Protein AF-A0A946BDP3-F1 (afdb_monomer)

Secondary structure (DSSP, 8-state):
-EEEEEEEESSPPSS---HHHHHHHEEEEEEEEEEEEETTEEEEEEEEEEEEEE------S----HHHHS-HHHHHHHHHHHHHHHHHHHHHT--HHHH--HHHHHHHHHTT--SHHHHHTSTT--HHHIIIIIHHHHHHHHHHHHHTSSTTSSS---

pLDDT: mean 78.77, std 14.36, range [36.91, 92.75]

Nearest PDB structures (foldseek):
  5c0y-assembly1_A  TM=8.484E-01  e=1.563E-03  Saccharomyces cerevisiae S288C
  7aud-assembly2_A  TM=7.750E-01  e=1.388E-03  Homo sapiens
  5k36-assembly1_J  TM=8.587E-01  e=5.774E-03  Saccharomyces cerevisiae S288C
  4nlb-assembly1_A  TM=7.947E-01  e=2.133E-02  Trypanosoma brucei brucei TREU927
  4nlc-assembly1_A  TM=6.774E-01  e=7.876E-02  Trypanosoma brucei brucei TREU927

Structure (mmCIF, N/CA/C/O backbone):
data_AF-A0A946BDP3-F1
#
_entry.id   AF-A0A946BDP3-F1
#
loop_
_atom_site.group_PDB
_atom_site.id
_atom_site.type_symbol
_atom_site.label_atom_id
_atom_site.label_alt_id
_atom_site.label_comp_id
_atom_site.label_asym_id
_atom_site.label_entity_id
_atom_site.label_seq_id
_atom_site.pdbx_PDB_ins_code
_atom_site.Cartn_x
_atom_site.Cartn_y
_atom_site.Cartn_z
_atom_site.occupancy
_atom_site.B_iso_or_equiv
_atom_site.auth_seq_id
_atom_site.auth_comp_id
_atom_site.auth_asym_id
_atom_site.auth_atom_id
_atom_site.pdbx_PDB_model_num
ATOM 1 N N . MET A 1 1 ? 22.370 19.431 -8.093 1.00 72.44 1 MET A N 1
ATOM 2 C CA . MET A 1 1 ? 21.347 18.414 -8.421 1.00 72.44 1 MET A CA 1
ATOM 3 C C . MET A 1 1 ? 22.051 17.280 -9.142 1.00 72.44 1 MET A C 1
ATOM 5 O O . MET A 1 1 ? 22.994 17.563 -9.874 1.00 72.44 1 MET A O 1
ATOM 9 N N . LYS A 1 2 ? 21.687 16.028 -8.863 1.00 87.44 2 LYS A N 1
ATOM 10 C CA . LYS A 1 2 ? 22.277 14.836 -9.486 1.00 87.44 2 LYS A CA 1
ATOM 11 C C . LYS A 1 2 ? 21.193 14.086 -10.253 1.00 87.44 2 LYS A C 1
ATOM 13 O O . LYS A 1 2 ? 20.023 14.152 -9.886 1.00 87.44 2 LYS A O 1
ATOM 18 N N . TYR A 1 3 ? 21.602 13.362 -11.285 1.00 90.69 3 TYR A N 1
ATOM 19 C CA . TYR A 1 3 ? 20.721 12.507 -12.070 1.00 90.69 3 TYR A CA 1
ATOM 20 C C . TYR A 1 3 ? 21.195 11.066 -11.952 1.00 90.69 3 TYR A C 1
ATOM 22 O O . TYR A 1 3 ? 22.397 10.804 -12.012 1.00 90.69 3 TYR A O 1
ATOM 30 N N . LYS A 1 4 ? 20.257 10.137 -11.781 1.00 91.38 4 LYS A N 1
ATOM 31 C CA . LYS A 1 4 ? 20.509 8.703 -11.897 1.00 91.38 4 LYS A CA 1
ATOM 32 C C . LYS A 1 4 ? 19.541 8.121 -12.914 1.00 91.38 4 LYS A C 1
ATOM 34 O O . LYS A 1 4 ? 18.346 8.399 -12.859 1.00 91.38 4 LYS A O 1
ATOM 39 N N . ILE A 1 5 ? 20.078 7.347 -13.846 1.00 92.75 5 ILE A N 1
ATOM 40 C CA . ILE A 1 5 ? 19.312 6.711 -14.911 1.00 92.75 5 ILE A CA 1
ATOM 41 C C . ILE A 1 5 ? 19.206 5.229 -14.574 1.00 92.75 5 ILE A C 1
ATOM 43 O O . ILE A 1 5 ? 20.223 4.609 -14.287 1.00 92.75 5 ILE A O 1
ATOM 47 N N . PHE A 1 6 ? 17.991 4.696 -14.612 1.00 91.44 6 PHE A N 1
ATOM 48 C CA . PHE A 1 6 ? 17.703 3.274 -14.452 1.00 91.44 6 PHE A CA 1
ATOM 49 C C . PHE A 1 6 ? 17.198 2.734 -15.775 1.00 91.44 6 PHE A C 1
ATOM 51 O O . PHE A 1 6 ? 16.326 3.355 -16.387 1.00 91.44 6 PHE A O 1
ATOM 58 N N . THR A 1 7 ? 17.731 1.597 -16.214 1.00 90.25 7 THR A N 1
ATOM 59 C CA . THR A 1 7 ? 17.387 1.022 -17.518 1.00 90.25 7 THR A CA 1
ATOM 60 C C . THR A 1 7 ? 16.892 -0.409 -17.367 1.00 90.25 7 THR A C 1
ATOM 62 O O . THR A 1 7 ? 17.594 -1.264 -16.840 1.00 90.25 7 THR A O 1
ATOM 65 N N . TYR A 1 8 ? 15.702 -0.686 -17.895 1.00 89.62 8 TYR A N 1
ATOM 66 C CA . TYR A 1 8 ? 15.088 -2.010 -17.881 1.00 89.62 8 TYR A CA 1
ATOM 67 C C . TYR A 1 8 ? 14.810 -2.453 -19.308 1.00 89.62 8 TYR A C 1
ATOM 69 O O . TYR A 1 8 ? 14.097 -1.763 -20.031 1.00 89.62 8 TYR A O 1
ATOM 77 N N . SER A 1 9 ? 15.354 -3.590 -19.733 1.00 87.81 9 SER A N 1
ATOM 78 C CA . SER A 1 9 ? 14.915 -4.222 -20.978 1.00 87.81 9 SER A CA 1
ATOM 79 C C . SER A 1 9 ? 13.504 -4.788 -20.823 1.00 87.81 9 SER A C 1
ATOM 81 O O . SER A 1 9 ? 13.035 -5.050 -19.715 1.00 87.81 9 SER A O 1
ATOM 83 N N . VAL A 1 10 ? 12.828 -5.001 -21.945 1.00 83.31 10 VAL A N 1
ATOM 84 C CA . VAL A 1 10 ? 11.610 -5.804 -22.023 1.00 83.31 10 VAL A CA 1
ATOM 85 C C . VAL A 1 10 ? 11.923 -7.001 -22.931 1.00 83.31 10 VAL A C 1
ATOM 87 O O . VAL A 1 10 ? 12.121 -6.792 -24.128 1.00 83.31 10 VAL A O 1
ATOM 90 N N . PRO A 1 11 ? 12.010 -8.240 -22.407 1.00 81.81 11 PRO A N 1
ATOM 91 C CA . PRO A 1 11 ? 11.752 -8.649 -21.021 1.00 81.81 11 PRO A CA 1
ATOM 92 C C . PRO A 1 11 ? 12.808 -8.136 -20.013 1.00 81.81 11 PRO A C 1
ATOM 94 O O . PRO A 1 11 ? 13.935 -7.831 -20.420 1.00 81.81 11 PRO A O 1
ATOM 97 N N . PRO A 1 12 ? 12.458 -8.024 -18.712 1.00 78.31 12 PRO A N 1
ATOM 98 C CA . PRO A 1 12 ? 13.369 -7.539 -17.673 1.00 78.31 12 PRO A CA 1
ATOM 99 C C . PRO A 1 12 ? 14.635 -8.399 -17.550 1.00 78.31 12 PRO A C 1
ATOM 101 O O . PRO A 1 12 ? 14.560 -9.610 -17.768 1.00 78.31 12 PRO A O 1
ATOM 104 N N . PRO A 1 13 ? 15.784 -7.805 -17.184 1.00 80.69 13 PRO A N 1
ATOM 105 C CA . PRO A 1 13 ? 16.990 -8.569 -16.878 1.00 80.69 13 PRO A CA 1
ATOM 106 C C . PRO A 1 13 ? 16.798 -9.405 -15.601 1.00 80.69 13 PRO A C 1
ATOM 108 O O . PRO A 1 13 ? 15.953 -9.071 -14.771 1.00 80.69 13 PRO A O 1
ATOM 111 N N . GLU A 1 14 ? 17.602 -10.462 -15.426 1.00 79.25 14 GLU A N 1
ATOM 112 C CA . GLU A 1 14 ? 17.561 -11.327 -14.228 1.00 79.25 14 GLU A CA 1
ATOM 113 C C . GLU A 1 14 ? 17.789 -10.537 -12.930 1.00 79.25 14 GLU A C 1
ATOM 115 O O . GLU A 1 14 ? 17.138 -10.794 -11.920 1.00 79.25 14 GLU A O 1
ATOM 120 N N . GLU A 1 15 ? 18.651 -9.520 -12.986 1.00 78.81 15 GLU A N 1
ATOM 121 C CA . GLU A 1 15 ? 18.926 -8.603 -11.881 1.00 78.81 15 GLU A CA 1
ATOM 122 C C . GLU A 1 15 ? 18.590 -7.160 -12.294 1.00 78.81 15 GLU A C 1
ATOM 124 O O . GLU A 1 15 ? 19.444 -6.433 -12.813 1.00 78.81 15 GLU A O 1
ATOM 129 N N . PRO A 1 16 ? 17.330 -6.723 -12.123 1.00 81.25 16 PRO A N 1
ATOM 130 C CA . PRO A 1 16 ? 16.944 -5.347 -12.390 1.00 81.25 16 PRO A CA 1
ATOM 131 C C . PRO A 1 16 ? 17.571 -4.404 -11.359 1.00 81.25 16 PRO A C 1
ATOM 133 O O . PRO A 1 16 ? 17.619 -4.700 -10.166 1.00 81.25 16 PRO A O 1
ATOM 136 N N . GLU A 1 17 ? 18.000 -3.223 -11.807 1.00 83.31 17 GLU A N 1
ATOM 137 C CA . GLU A 1 17 ? 18.456 -2.183 -10.887 1.00 83.31 17 GLU A CA 1
ATOM 138 C C . GLU A 1 17 ? 17.359 -1.843 -9.859 1.00 83.31 17 GLU A C 1
ATOM 140 O O . GLU A 1 17 ? 16.185 -1.697 -10.213 1.00 83.31 17 GLU A O 1
ATOM 145 N N . ASP A 1 18 ? 17.734 -1.660 -8.590 1.00 84.69 18 ASP A N 1
ATOM 146 C CA . ASP A 1 18 ? 16.788 -1.352 -7.511 1.00 84.69 18 ASP A CA 1
ATOM 147 C C . ASP A 1 18 ? 16.362 0.130 -7.512 1.00 84.69 18 ASP A C 1
ATOM 149 O O . ASP A 1 18 ? 16.785 0.952 -6.687 1.00 84.69 18 ASP A O 1
ATOM 153 N N . LEU A 1 19 ? 15.513 0.494 -8.477 1.00 83.38 19 LEU A N 1
ATOM 154 C CA . LEU A 1 19 ? 14.902 1.822 -8.557 1.00 83.38 19 LEU A CA 1
ATOM 155 C C . LEU A 1 19 ? 14.083 2.124 -7.304 1.00 83.38 19 LEU A C 1
ATOM 157 O O . LEU A 1 19 ? 14.187 3.220 -6.762 1.00 83.38 19 LEU A O 1
ATOM 161 N N . ASN A 1 20 ? 13.306 1.167 -6.799 1.00 84.56 20 ASN A N 1
ATOM 162 C CA . ASN A 1 20 ? 12.434 1.395 -5.646 1.00 84.56 20 ASN A CA 1
ATOM 163 C C . ASN A 1 20 ? 13.238 1.695 -4.368 1.00 84.56 20 ASN A C 1
ATOM 165 O O . ASN A 1 20 ? 12.923 2.645 -3.640 1.00 84.56 20 ASN A O 1
ATOM 169 N N . GLY A 1 21 ? 14.323 0.960 -4.114 1.00 80.75 21 GLY A N 1
ATOM 170 C CA . GLY A 1 21 ? 15.262 1.248 -3.030 1.00 80.75 21 GLY A CA 1
ATOM 171 C C . GLY A 1 21 ? 15.951 2.602 -3.195 1.00 80.75 21 GLY A C 1
ATOM 172 O O . GLY A 1 21 ? 16.086 3.367 -2.234 1.00 80.75 21 GLY A O 1
ATOM 173 N N . PHE A 1 22 ? 16.306 2.982 -4.422 1.00 86.44 22 PHE A N 1
ATOM 174 C CA . PHE A 1 22 ? 16.876 4.302 -4.681 1.00 86.44 22 PHE A CA 1
ATOM 175 C C . PHE A 1 22 ? 15.879 5.448 -4.451 1.00 86.44 22 PHE A C 1
ATOM 177 O O . PHE A 1 22 ? 16.209 6.418 -3.765 1.00 86.44 22 PHE A O 1
ATOM 184 N N . LEU A 1 23 ? 14.653 5.338 -4.968 1.00 82.56 23 LEU A N 1
ATOM 185 C CA . LEU A 1 23 ? 13.591 6.335 -4.790 1.00 82.56 23 LEU A CA 1
ATOM 186 C C . LEU A 1 23 ? 13.180 6.483 -3.315 1.00 82.56 23 LEU A C 1
ATOM 188 O O . LEU A 1 23 ? 12.807 7.570 -2.856 1.00 82.56 23 LEU A O 1
ATOM 192 N N . SER A 1 24 ? 13.243 5.393 -2.548 1.00 79.50 24 SER A N 1
ATOM 193 C CA . SER A 1 24 ? 12.909 5.402 -1.121 1.00 79.50 24 SER A CA 1
ATOM 194 C C . SER A 1 24 ? 14.002 6.031 -0.251 1.00 79.50 24 SER A C 1
ATOM 196 O O . SER A 1 24 ? 13.673 6.683 0.740 1.00 79.50 24 SER A O 1
ATOM 198 N N . SER A 1 25 ? 15.275 5.916 -0.639 1.00 79.31 25 SER A N 1
ATOM 199 C CA . SER A 1 25 ? 16.427 6.444 0.111 1.00 79.31 25 SER A CA 1
ATOM 200 C C . SER A 1 25 ? 16.872 7.852 -0.315 1.00 79.31 25 SER A C 1
ATOM 202 O O . SER A 1 25 ? 17.456 8.592 0.485 1.00 79.31 25 SER A O 1
ATOM 204 N N . SER A 1 26 ? 16.563 8.256 -1.548 1.00 83.44 26 SER A N 1
ATOM 205 C CA . SER A 1 26 ? 17.000 9.529 -2.128 1.00 83.44 26 SER A CA 1
ATOM 206 C C . SER A 1 26 ? 15.933 10.614 -2.017 1.00 83.44 26 SER A C 1
ATOM 208 O O . SER A 1 26 ? 14.731 10.352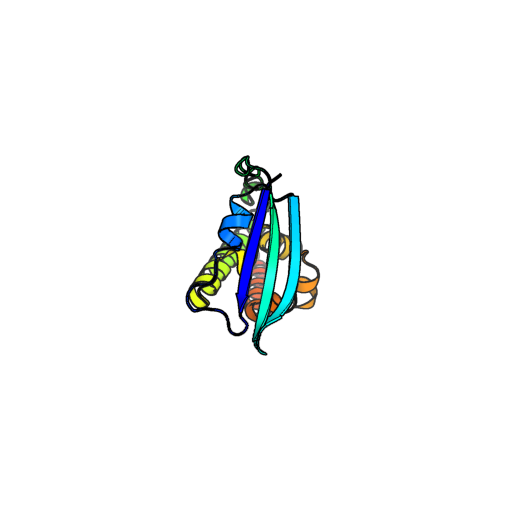 -2.105 1.00 83.44 26 SER A O 1
ATOM 210 N N . ARG A 1 27 ? 16.359 11.871 -1.855 1.00 84.62 27 ARG A N 1
ATOM 211 C CA . ARG A 1 27 ? 15.459 13.023 -1.978 1.00 84.62 27 ARG A CA 1
ATOM 212 C C . ARG A 1 27 ? 15.252 13.337 -3.458 1.00 84.62 27 ARG A C 1
ATOM 214 O O . ARG A 1 27 ? 16.001 14.112 -4.049 1.00 84.62 27 ARG A O 1
ATOM 221 N N . VAL A 1 28 ? 14.260 12.667 -4.031 1.00 84.31 28 VAL A N 1
ATOM 222 C CA . VAL A 1 28 ? 13.869 12.778 -5.437 1.00 84.31 28 VAL A CA 1
ATOM 223 C C . VAL A 1 28 ? 13.196 14.127 -5.687 1.00 84.31 28 VAL A C 1
ATOM 225 O O . VAL A 1 28 ? 12.293 14.518 -4.952 1.00 84.31 28 VAL A O 1
ATOM 228 N N . VAL A 1 29 ? 13.669 14.830 -6.710 1.00 87.00 29 VAL A N 1
ATOM 229 C CA . VAL A 1 29 ? 13.099 16.078 -7.230 1.00 87.00 29 VAL A CA 1
ATOM 230 C C . VAL A 1 29 ? 12.074 15.756 -8.313 1.00 87.00 29 VAL A C 1
ATOM 232 O O . VAL A 1 29 ? 10.972 16.293 -8.297 1.00 87.00 29 VAL A O 1
ATOM 235 N N . SER A 1 30 ? 12.419 14.843 -9.221 1.00 82.25 30 SER A N 1
ATOM 236 C CA . SER A 1 30 ? 11.578 14.457 -10.350 1.00 82.25 30 SER A CA 1
ATOM 237 C C . SER A 1 30 ? 11.930 13.051 -10.834 1.00 82.25 30 SER A C 1
ATOM 239 O O . SER A 1 30 ? 13.074 12.609 -10.704 1.00 82.25 30 SER A O 1
ATOM 241 N N . VAL A 1 31 ? 10.944 12.350 -11.396 1.00 88.75 31 VAL A N 1
ATOM 242 C CA . VAL A 1 31 ? 11.129 11.079 -12.105 1.00 88.75 31 VAL A CA 1
ATOM 243 C C . VAL A 1 31 ? 10.445 11.192 -13.457 1.00 88.75 31 VAL A C 1
ATOM 245 O O . VAL A 1 31 ? 9.262 11.516 -13.525 1.00 88.75 31 VAL A O 1
ATOM 248 N N . GLN A 1 32 ? 11.175 10.894 -14.525 1.00 87.31 32 GLN A N 1
ATOM 249 C CA . GLN A 1 32 ? 10.640 10.848 -15.884 1.00 87.31 32 GLN A CA 1
ATOM 250 C C . GLN A 1 32 ? 10.868 9.463 -16.484 1.00 87.31 32 GLN A C 1
ATOM 252 O O . GLN A 1 32 ? 11.962 8.917 -16.348 1.00 87.31 32 GLN A O 1
ATOM 257 N N . SER A 1 33 ? 9.864 8.907 -17.165 1.00 89.25 33 SER A N 1
ATOM 258 C CA . SER A 1 33 ? 9.965 7.616 -17.853 1.00 89.25 33 SER A CA 1
ATOM 259 C C . SER A 1 33 ? 9.948 7.789 -19.368 1.00 89.25 33 SER A C 1
ATOM 261 O O . SER A 1 33 ? 9.069 8.468 -19.896 1.00 89.25 33 SER A O 1
ATOM 263 N N . HIS A 1 34 ? 10.865 7.124 -20.062 1.00 90.62 34 HIS A N 1
ATOM 264 C CA . HIS A 1 34 ? 10.920 7.073 -21.522 1.00 90.62 34 HIS A CA 1
ATOM 265 C C . HIS A 1 34 ? 11.055 5.627 -21.990 1.00 90.62 34 HIS A C 1
ATOM 267 O O . HIS A 1 34 ? 11.717 4.822 -21.338 1.00 90.62 34 HIS A O 1
ATOM 273 N N . ILE A 1 35 ? 10.457 5.307 -23.136 1.00 91.25 35 ILE A N 1
ATOM 274 C CA . ILE A 1 35 ? 10.682 4.033 -23.821 1.00 91.25 35 ILE A CA 1
ATOM 275 C C . ILE A 1 35 ? 11.633 4.291 -24.984 1.00 91.25 35 ILE A C 1
ATOM 277 O O . ILE A 1 35 ? 11.389 5.172 -25.806 1.00 91.25 35 ILE A O 1
ATOM 281 N N . VAL A 1 36 ? 12.715 3.522 -25.053 1.00 92.19 36 VAL A N 1
ATOM 282 C CA . VAL A 1 36 ? 13.714 3.598 -26.121 1.00 92.19 36 VAL A CA 1
ATOM 283 C C . VAL A 1 36 ? 13.898 2.215 -26.715 1.00 92.19 36 VAL A C 1
ATOM 285 O O . VAL A 1 36 ? 14.116 1.254 -25.990 1.00 92.19 36 VAL A O 1
ATOM 288 N N . VAL A 1 37 ? 13.836 2.097 -28.038 1.00 90.69 37 VAL A N 1
ATOM 289 C CA . VAL A 1 37 ? 14.078 0.824 -28.726 1.00 90.69 37 VAL A CA 1
ATOM 290 C C . VAL A 1 37 ? 15.519 0.796 -29.220 1.00 90.69 37 VAL A C 1
ATOM 292 O O . VAL A 1 37 ? 15.948 1.691 -29.947 1.00 90.69 37 VAL A O 1
ATOM 295 N N . LYS A 1 38 ? 16.279 -0.236 -28.843 1.00 87.62 38 LYS A N 1
ATOM 296 C CA . LYS A 1 38 ? 17.648 -0.457 -29.329 1.00 87.62 38 LYS A CA 1
ATOM 297 C C . LYS A 1 38 ? 17.763 -1.882 -29.851 1.00 87.62 38 LYS A C 1
ATOM 299 O O . LYS A 1 38 ? 17.578 -2.824 -29.093 1.00 87.62 38 LYS A O 1
ATOM 304 N N . LYS A 1 39 ? 18.113 -2.026 -31.136 1.00 86.19 39 LYS A N 1
ATOM 305 C CA . LYS A 1 39 ? 18.224 -3.331 -31.821 1.00 86.19 39 LYS A CA 1
ATOM 306 C C . LYS A 1 39 ? 16.970 -4.199 -31.613 1.00 86.19 39 LYS A C 1
ATOM 308 O O . LYS A 1 39 ? 17.081 -5.335 -31.179 1.00 86.19 39 LYS A O 1
ATOM 313 N N . GLU A 1 40 ? 15.797 -3.612 -31.855 1.00 87.69 40 GLU A N 1
ATOM 314 C CA . GLU A 1 40 ? 14.470 -4.246 -31.706 1.00 87.69 40 GLU A CA 1
ATOM 315 C C . GLU A 1 40 ? 14.051 -4.623 -30.275 1.00 87.69 40 GLU A C 1
ATOM 317 O O . GLU A 1 40 ? 12.924 -5.060 -30.064 1.00 87.69 40 GLU A O 1
ATOM 322 N N . ILE A 1 41 ? 14.895 -4.373 -29.272 1.00 87.06 41 ILE A N 1
ATOM 323 C CA . ILE A 1 41 ? 14.554 -4.592 -27.865 1.00 87.06 41 ILE A CA 1
ATOM 324 C C . ILE A 1 41 ? 14.051 -3.267 -27.267 1.00 87.06 41 ILE A C 1
ATOM 326 O O . ILE A 1 41 ? 14.772 -2.261 -27.339 1.00 87.06 41 ILE A O 1
ATOM 330 N N . PRO A 1 42 ? 12.837 -3.218 -26.684 1.00 90.38 42 PRO A N 1
ATOM 331 C CA . PRO A 1 42 ? 12.368 -2.056 -25.946 1.00 90.38 42 PRO A CA 1
ATOM 332 C C . PRO A 1 42 ? 13.077 -1.953 -24.596 1.00 90.38 42 PRO A C 1
ATOM 334 O O . PRO A 1 42 ? 13.218 -2.937 -23.870 1.00 90.38 42 PRO A O 1
ATOM 337 N N . TYR A 1 43 ? 13.459 -0.736 -24.236 1.00 91.00 43 TYR A N 1
ATOM 338 C CA . TYR A 1 43 ? 14.011 -0.383 -22.939 1.00 91.00 43 TYR A CA 1
ATOM 339 C C . TYR A 1 43 ? 13.126 0.666 -22.280 1.00 91.00 43 TYR A C 1
ATOM 341 O O . TYR A 1 43 ? 12.847 1.709 -22.869 1.00 91.00 43 TYR A O 1
ATOM 349 N N . LEU A 1 44 ? 12.713 0.406 -21.045 1.00 91.81 44 LEU A N 1
ATOM 350 C CA . LEU A 1 44 ? 12.094 1.384 -20.168 1.00 91.81 44 LEU A CA 1
ATOM 351 C C . LEU A 1 44 ? 13.191 2.073 -19.356 1.00 91.81 44 LEU A C 1
ATOM 353 O O . LEU A 1 44 ? 13.925 1.432 -18.605 1.00 91.81 44 LEU A O 1
ATOM 357 N N . ILE A 1 45 ? 13.303 3.384 -19.521 1.00 92.12 45 ILE A N 1
ATOM 358 C CA . ILE A 1 45 ? 14.323 4.209 -18.886 1.00 92.12 45 ILE A CA 1
ATOM 359 C C . ILE A 1 45 ? 13.647 5.142 -17.889 1.00 92.12 45 ILE A C 1
ATOM 361 O O . ILE A 1 45 ? 12.731 5.876 -18.260 1.00 92.12 45 ILE A O 1
ATOM 365 N N . PHE A 1 46 ? 14.134 5.161 -16.650 1.00 91.94 46 PHE A N 1
ATOM 366 C CA . PHE A 1 46 ? 13.754 6.153 -15.649 1.00 91.94 46 PHE A CA 1
ATOM 367 C C . PHE A 1 46 ? 14.907 7.116 -15.409 1.00 91.94 46 PHE A C 1
ATOM 369 O O . PHE A 1 46 ? 16.000 6.705 -15.029 1.00 91.94 46 PHE A O 1
ATOM 376 N N . ILE A 1 47 ? 14.649 8.405 -15.592 1.00 91.31 47 ILE A N 1
ATOM 377 C CA . ILE A 1 47 ? 15.580 9.481 -15.263 1.00 91.31 47 ILE A CA 1
ATOM 378 C C . ILE A 1 47 ? 15.120 10.066 -13.936 1.00 91.31 47 ILE A C 1
ATOM 380 O O . ILE A 1 47 ? 14.050 10.669 -13.850 1.00 91.31 47 ILE A O 1
ATOM 384 N N . VAL A 1 48 ? 15.918 9.855 -12.895 1.00 90.62 48 VAL A N 1
ATOM 385 C CA . VAL A 1 48 ? 15.632 10.323 -11.542 1.00 90.62 48 VAL A CA 1
ATOM 386 C C . VAL A 1 48 ? 16.533 11.504 -11.228 1.00 90.62 48 VAL A C 1
ATOM 388 O O . VAL A 1 48 ? 17.749 11.356 -11.106 1.00 90.62 48 VAL A O 1
ATOM 391 N N . GLU A 1 49 ? 15.934 12.673 -11.057 1.00 90.25 49 GLU A N 1
ATOM 392 C CA . GLU A 1 49 ? 16.604 13.848 -10.513 1.00 90.25 49 GLU A CA 1
ATOM 393 C C . GLU A 1 49 ? 16.537 13.800 -8.983 1.00 90.25 49 GLU A C 1
ATOM 395 O O . GLU A 1 49 ? 15.467 13.596 -8.407 1.00 90.25 49 GLU A O 1
ATOM 400 N N . TYR A 1 50 ? 17.667 13.975 -8.300 1.00 88.56 50 TYR A N 1
ATOM 401 C CA . TYR A 1 50 ? 17.745 13.895 -6.842 1.00 88.56 50 TYR A CA 1
ATOM 402 C C . TYR A 1 50 ? 18.787 14.851 -6.240 1.00 88.56 50 TYR A C 1
ATOM 404 O O . TYR A 1 50 ? 19.682 15.376 -6.912 1.00 88.56 50 TYR A O 1
ATOM 412 N N . LEU A 1 51 ? 18.664 15.096 -4.936 1.00 85.38 51 LEU A N 1
ATOM 413 C CA . LEU A 1 51 ? 19.614 15.879 -4.142 1.00 85.38 51 LEU A CA 1
ATOM 414 C C . LEU A 1 51 ? 20.533 14.958 -3.326 1.00 85.38 51 LEU A C 1
ATOM 416 O O . LEU A 1 51 ? 20.110 13.894 -2.886 1.00 85.38 51 LEU A O 1
ATOM 420 N N . ASP A 1 52 ? 21.776 15.390 -3.084 1.00 72.62 52 ASP A N 1
ATOM 421 C CA . ASP A 1 52 ? 22.812 14.601 -2.380 1.00 72.62 52 ASP A CA 1
ATOM 422 C C . ASP A 1 52 ? 22.512 14.383 -0.885 1.00 72.62 52 ASP A C 1
ATOM 424 O O . ASP A 1 52 ? 23.128 13.566 -0.205 1.00 72.62 52 ASP A O 1
ATOM 428 N N . SER A 1 53 ? 21.522 15.105 -0.361 1.00 68.44 53 SER A N 1
ATOM 429 C CA . SER A 1 53 ? 20.946 14.802 0.937 1.00 68.44 53 SER A CA 1
ATOM 430 C C . SER A 1 53 ? 20.173 13.487 0.834 1.00 68.44 53 SER A C 1
ATOM 432 O O . SER A 1 53 ? 19.158 13.429 0.126 1.00 68.44 53 SER A O 1
ATOM 434 N N . LYS A 1 54 ? 20.585 12.461 1.596 1.00 59.38 54 LYS A N 1
ATOM 435 C CA . LYS A 1 54 ? 19.690 11.343 1.940 1.00 59.38 54 LYS A CA 1
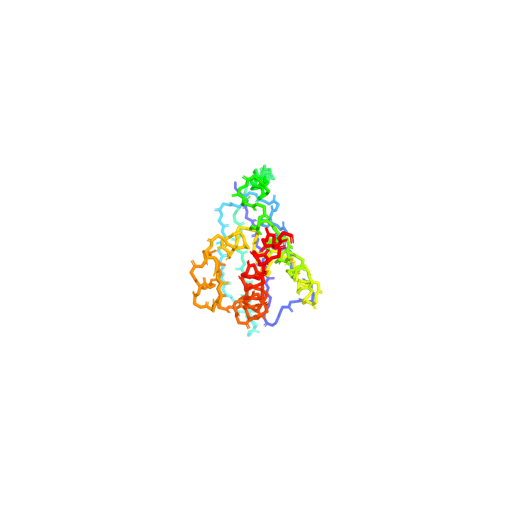ATOM 436 C C . LYS A 1 54 ? 18.347 11.935 2.352 1.00 59.38 54 LYS A C 1
ATOM 438 O O . LYS A 1 54 ? 18.335 12.995 2.988 1.00 59.38 54 LYS A O 1
ATOM 443 N N . LYS A 1 55 ? 17.232 11.288 1.992 1.00 54.59 55 LYS A N 1
ATOM 444 C CA . LYS A 1 55 ? 15.926 11.667 2.545 1.00 54.59 55 LYS A CA 1
ATOM 445 C C . LYS A 1 55 ? 16.124 11.846 4.051 1.00 54.59 55 LYS A C 1
ATOM 447 O O . LYS A 1 55 ? 16.421 10.878 4.752 1.00 54.59 55 LYS A O 1
ATOM 452 N N . GLY A 1 56 ? 15.997 13.081 4.551 1.00 49.84 56 GLY A N 1
ATOM 453 C CA . GLY A 1 56 ? 15.626 13.249 5.947 1.00 49.84 56 GLY A CA 1
ATOM 454 C C . GLY A 1 56 ? 14.412 12.354 6.112 1.00 49.84 56 GLY A C 1
ATOM 455 O O . GLY A 1 56 ? 13.568 12.374 5.209 1.00 49.84 56 GLY A O 1
ATOM 456 N N . LYS A 1 57 ? 14.405 11.486 7.138 1.00 40.59 57 LYS A N 1
ATOM 457 C CA . LYS A 1 57 ? 13.270 10.603 7.434 1.00 40.59 57 LYS A CA 1
ATOM 458 C C . LYS A 1 57 ? 12.025 11.403 7.082 1.00 40.59 57 LYS A C 1
ATOM 460 O O . LYS A 1 57 ? 11.782 12.419 7.735 1.00 40.59 57 LYS A O 1
ATOM 465 N N . HIS A 1 58 ? 11.287 11.010 6.035 1.00 42.84 58 HIS A N 1
ATOM 466 C CA . HIS A 1 58 ? 9.907 11.466 5.969 1.00 42.84 58 HIS A CA 1
ATOM 467 C C . HIS A 1 58 ? 9.387 11.190 7.371 1.00 42.84 58 HIS A C 1
ATOM 469 O O . HIS A 1 58 ? 9.676 10.082 7.855 1.00 42.84 58 HIS A O 1
ATOM 475 N N . PRO A 1 59 ? 8.789 12.178 8.069 1.00 36.91 59 PRO A N 1
ATOM 476 C CA . PRO A 1 59 ? 8.181 11.888 9.353 1.00 36.91 59 PRO A CA 1
ATOM 477 C C . PRO A 1 59 ? 7.378 10.633 9.080 1.00 36.91 59 PRO A C 1
ATOM 479 O O . PRO A 1 59 ? 6.576 10.630 8.139 1.00 36.91 59 PRO A O 1
ATOM 482 N N . ALA A 1 60 ? 7.765 9.526 9.731 1.00 42.56 60 ALA A N 1
ATOM 483 C CA . ALA A 1 60 ? 7.058 8.272 9.578 1.00 42.56 60 ALA A CA 1
ATOM 484 C C . ALA A 1 60 ? 5.610 8.694 9.714 1.00 42.56 60 ALA A C 1
ATOM 486 O O . ALA A 1 60 ? 5.329 9.350 10.725 1.00 42.56 60 ALA A O 1
ATOM 487 N N . ALA A 1 61 ? 4.801 8.503 8.652 1.00 44.56 61 ALA A N 1
ATOM 488 C CA . ALA A 1 61 ? 3.419 8.975 8.633 1.00 44.56 61 ALA A CA 1
ATOM 489 C C . ALA A 1 61 ? 2.903 8.705 10.037 1.00 44.56 61 ALA A C 1
ATOM 491 O O . ALA A 1 61 ? 3.116 7.559 10.470 1.00 44.56 61 ALA A O 1
ATOM 492 N N . PRO A 1 62 ? 2.496 9.763 10.781 1.00 40.38 62 PRO A N 1
ATOM 493 C CA . PRO A 1 62 ? 2.396 9.716 12.235 1.00 40.38 62 PRO A CA 1
ATOM 494 C C . PRO A 1 62 ? 1.797 8.369 12.573 1.00 40.38 62 PRO A C 1
ATOM 496 O O . PRO A 1 62 ? 0.844 7.982 11.895 1.00 40.38 62 PRO A O 1
ATOM 499 N N . LYS A 1 63 ? 2.440 7.585 13.452 1.00 48.91 63 LYS A N 1
ATOM 500 C CA . LYS A 1 63 ? 1.906 6.277 13.840 1.00 48.91 63 LYS A CA 1
ATOM 501 C C . LYS A 1 63 ? 0.532 6.571 14.430 1.00 48.91 63 LYS A C 1
ATOM 503 O O . LYS A 1 63 ? 0.439 6.912 15.598 1.00 48.91 63 LYS A O 1
ATOM 508 N N . ILE A 1 64 ? -0.489 6.565 13.578 1.00 59.22 64 ILE A N 1
ATOM 509 C CA . ILE A 1 64 ? -1.862 6.801 13.965 1.00 59.22 64 ILE A CA 1
ATOM 510 C C . ILE A 1 64 ? -2.150 5.575 14.796 1.00 59.22 64 ILE A C 1
ATOM 512 O O . ILE A 1 64 ? -2.151 4.452 14.277 1.00 59.22 64 ILE A O 1
ATOM 516 N N . ASP A 1 65 ? -2.267 5.791 16.097 1.00 68.19 65 ASP A N 1
ATOM 517 C CA . ASP A 1 65 ? -2.707 4.749 16.987 1.00 68.19 65 ASP A CA 1
ATOM 518 C C . ASP A 1 65 ? -4.207 4.620 16.750 1.00 68.19 65 ASP A C 1
ATOM 520 O O . ASP A 1 65 ? -5.030 5.351 17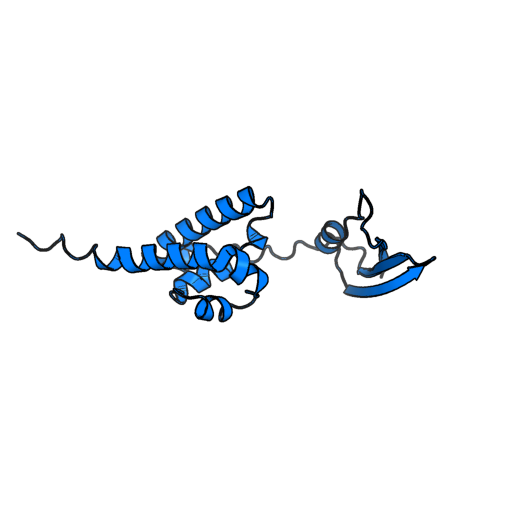.293 1.00 68.19 65 ASP A O 1
ATOM 524 N N . TYR A 1 66 ? -4.571 3.737 15.820 1.00 68.19 66 TYR A N 1
ATOM 525 C CA . TYR A 1 66 ? -5.969 3.515 15.449 1.00 68.19 66 TYR A CA 1
ATOM 526 C C . TYR A 1 66 ? -6.801 3.012 16.639 1.00 68.19 66 TYR A C 1
ATOM 528 O O . TYR A 1 66 ? -8.021 3.038 16.561 1.00 68.19 66 TYR A O 1
ATOM 536 N N . ARG A 1 67 ? -6.154 2.631 17.751 1.00 62.97 67 ARG A N 1
ATOM 537 C CA . ARG A 1 67 ? -6.784 2.344 19.041 1.00 62.97 67 ARG A CA 1
ATOM 538 C C . ARG A 1 67 ? -7.394 3.578 19.716 1.00 62.97 67 ARG A C 1
ATOM 540 O O . ARG A 1 67 ? -8.365 3.433 20.438 1.00 62.97 67 ARG A O 1
ATOM 547 N N . GLU A 1 68 ? -6.845 4.770 19.488 1.00 65.88 68 GLU A N 1
ATOM 548 C CA . GLU A 1 68 ? -7.408 6.026 20.012 1.00 65.88 68 GLU A CA 1
ATOM 549 C C . GLU A 1 68 ? -8.433 6.646 19.051 1.00 65.88 68 GLU A C 1
ATOM 551 O O . GLU A 1 68 ? -9.240 7.481 19.449 1.00 65.88 68 GLU A O 1
ATOM 556 N N . LYS A 1 69 ? -8.386 6.260 17.768 1.00 69.06 69 LYS A N 1
ATOM 557 C CA . LYS A 1 69 ? -9.221 6.840 16.707 1.00 69.06 69 LYS A CA 1
ATOM 558 C C . LYS A 1 69 ? -10.516 6.060 16.453 1.00 69.06 69 LYS A C 1
ATOM 560 O O . LYS A 1 69 ? -11.480 6.640 15.962 1.00 69.06 69 LYS A O 1
ATOM 565 N N . LEU A 1 70 ? -10.518 4.759 16.725 1.00 75.19 70 LEU A N 1
ATOM 566 C CA . LEU A 1 70 ? -11.650 3.862 16.501 1.00 75.19 70 LEU A CA 1
ATOM 567 C C . LEU A 1 70 ? -12.313 3.513 17.837 1.00 75.19 70 LEU A C 1
ATOM 569 O O . LEU A 1 70 ? -11.642 3.471 18.868 1.00 75.19 70 LEU A O 1
ATOM 573 N N . SER A 1 71 ? -13.620 3.242 17.814 1.00 81.50 71 SER A N 1
ATOM 574 C CA . SER A 1 71 ? -14.306 2.636 18.961 1.00 81.50 71 SER A CA 1
ATOM 575 C C . SER A 1 71 ? -13.721 1.248 19.265 1.00 81.50 71 SER A C 1
ATOM 577 O O . SER A 1 71 ? -13.066 0.650 18.409 1.00 81.50 71 SER A O 1
ATOM 579 N N . GLU A 1 72 ? -13.942 0.704 20.465 1.00 78.12 72 GLU A N 1
ATOM 580 C CA . GLU A 1 72 ? -13.451 -0.643 20.805 1.00 78.12 72 GLU A CA 1
ATOM 581 C C . GLU A 1 72 ? -13.990 -1.708 19.836 1.00 78.12 72 GLU A C 1
ATOM 583 O O . GLU A 1 72 ? -13.241 -2.578 19.391 1.00 78.12 72 GLU A O 1
ATOM 588 N N . GLU A 1 73 ? -15.255 -1.582 19.428 1.00 79.44 73 GLU A N 1
ATOM 589 C CA . GLU A 1 73 ? -15.895 -2.453 18.437 1.00 79.44 73 GLU A CA 1
ATOM 590 C C . GLU A 1 73 ? -15.224 -2.345 17.063 1.00 79.44 73 GLU A C 1
ATOM 592 O O . GLU A 1 73 ? -14.859 -3.350 16.450 1.00 79.44 73 GLU A O 1
ATOM 597 N N . ASP A 1 74 ? -15.002 -1.119 16.587 1.00 84.25 74 ASP A N 1
ATOM 598 C CA . ASP A 1 74 ? -14.332 -0.867 15.312 1.00 84.25 74 ASP A CA 1
ATOM 599 C C . ASP A 1 74 ? -12.872 -1.344 15.341 1.00 84.25 74 ASP A C 1
ATOM 601 O O . ASP A 1 74 ? -12.347 -1.845 14.343 1.00 84.25 74 ASP A O 1
ATOM 605 N N . PHE A 1 75 ? -12.207 -1.235 16.492 1.00 83.12 75 PHE A N 1
ATOM 606 C CA . PHE A 1 75 ? -10.837 -1.695 16.670 1.00 83.12 75 PHE A CA 1
ATOM 607 C C . PHE A 1 75 ? -10.722 -3.221 16.565 1.00 83.12 75 PHE A C 1
ATOM 609 O O . PHE A 1 75 ? -9.768 -3.716 15.958 1.00 83.12 75 PHE A O 1
ATOM 616 N N . ILE A 1 76 ? -11.696 -3.974 17.089 1.00 85.44 76 ILE A N 1
ATOM 617 C CA . ILE A 1 76 ? -11.744 -5.440 16.950 1.00 85.44 76 ILE A CA 1
ATOM 618 C C . ILE A 1 76 ? -11.811 -5.826 15.468 1.00 85.44 76 ILE A C 1
ATOM 620 O O . ILE A 1 76 ? -11.021 -6.650 15.000 1.00 85.44 76 ILE A O 1
ATOM 624 N N . ILE A 1 77 ? -12.692 -5.178 14.704 1.00 86.69 77 ILE A N 1
ATOM 625 C CA . ILE A 1 77 ? -12.857 -5.426 13.264 1.00 86.69 77 ILE A CA 1
ATOM 626 C C . ILE A 1 77 ? -11.584 -5.035 12.507 1.00 86.69 77 ILE A C 1
ATOM 628 O O . ILE A 1 77 ? -11.080 -5.791 11.675 1.00 86.69 77 ILE A O 1
ATOM 632 N N . PHE A 1 78 ? -11.004 -3.883 12.840 1.00 87.38 78 PHE A N 1
ATOM 633 C CA . PHE A 1 78 ? -9.745 -3.422 12.266 1.00 87.38 78 PHE A CA 1
ATOM 634 C C . PHE A 1 78 ? -8.587 -4.400 12.521 1.00 87.38 78 PHE A C 1
ATOM 636 O O . PHE A 1 78 ? -7.771 -4.635 11.624 1.00 87.38 78 PHE A O 1
ATOM 643 N N . SER A 1 79 ? -8.512 -4.992 13.718 1.00 86.75 79 SER A N 1
ATOM 644 C CA . SER A 1 79 ? -7.501 -6.000 14.051 1.00 86.75 79 SER A CA 1
ATOM 645 C C . SER A 1 79 ? -7.652 -7.249 13.183 1.00 86.75 79 SER A C 1
ATOM 647 O O . SER A 1 79 ? -6.671 -7.695 12.590 1.00 86.75 79 SER A O 1
ATOM 649 N N . GLN A 1 80 ? -8.876 -7.751 13.012 1.00 88.06 80 GLN A N 1
ATOM 650 C CA . GLN A 1 80 ? -9.148 -8.911 12.155 1.00 88.06 80 GLN A CA 1
ATOM 651 C C . GLN A 1 80 ? -8.770 -8.645 10.691 1.00 88.06 80 GLN A C 1
ATOM 653 O O . GLN A 1 80 ? -8.089 -9.448 10.051 1.00 88.06 80 GLN A O 1
ATOM 658 N N . LEU A 1 81 ? -9.115 -7.465 10.163 1.00 88.94 81 LEU A N 1
ATOM 659 C CA . LEU A 1 81 ? -8.726 -7.060 8.808 1.00 88.94 81 LEU A CA 1
ATOM 660 C C . LEU A 1 81 ? -7.202 -6.977 8.643 1.00 88.94 81 LEU A C 1
ATOM 662 O O . LEU A 1 81 ? -6.659 -7.259 7.570 1.00 88.94 81 LEU A O 1
ATOM 666 N N . ARG A 1 82 ? -6.485 -6.588 9.701 1.00 87.25 82 ARG A N 1
ATOM 667 C CA . ARG A 1 82 ? -5.022 -6.525 9.704 1.00 87.25 82 ARG A CA 1
ATOM 668 C C . ARG A 1 82 ? -4.394 -7.916 9.643 1.00 87.25 82 ARG A C 1
ATOM 670 O O . ARG A 1 82 ? -3.395 -8.073 8.932 1.00 87.25 82 ARG A O 1
ATOM 677 N N . ASP A 1 83 ? -4.968 -8.885 10.343 1.00 88.19 83 ASP A N 1
ATOM 678 C CA . ASP A 1 83 ? -4.511 -10.275 10.328 1.00 88.19 83 ASP A CA 1
ATOM 679 C C . ASP A 1 83 ? -4.806 -10.938 8.981 1.00 88.19 83 ASP A C 1
ATOM 681 O O . ASP A 1 83 ? -3.902 -11.523 8.374 1.00 88.19 83 ASP A O 1
ATOM 685 N N . LEU A 1 84 ? -6.006 -10.719 8.429 1.00 89.31 84 LEU A N 1
ATOM 686 C CA . LEU A 1 84 ? -6.355 -11.158 7.077 1.00 89.31 84 LEU A CA 1
ATOM 687 C C . LEU A 1 84 ? -5.373 -10.603 6.039 1.00 89.31 84 LEU A C 1
ATOM 689 O O . LEU A 1 84 ? -4.838 -11.338 5.208 1.00 89.31 84 LEU A O 1
ATOM 693 N N . ARG A 1 85 ? -5.071 -9.301 6.116 1.00 89.31 85 ARG A N 1
ATOM 694 C CA . ARG A 1 85 ? -4.100 -8.655 5.228 1.00 89.31 85 ARG A CA 1
ATOM 695 C C . ARG A 1 85 ? -2.727 -9.310 5.310 1.00 89.31 85 ARG A C 1
ATOM 697 O O . ARG A 1 85 ? -2.068 -9.455 4.284 1.00 89.31 85 ARG A O 1
ATOM 704 N N . LYS A 1 86 ? -2.273 -9.644 6.520 1.00 84.62 86 LYS A N 1
ATOM 705 C CA . LYS A 1 86 ? -0.975 -10.286 6.729 1.00 84.62 86 LYS A CA 1
ATOM 706 C C . LYS A 1 86 ? -0.946 -11.661 6.064 1.00 84.62 86 LYS A C 1
ATOM 708 O O . LYS A 1 86 ? -0.023 -11.922 5.302 1.00 84.62 86 LYS A O 1
ATOM 713 N N . SER A 1 87 ? -1.981 -12.471 6.275 1.00 87.88 87 SER A N 1
ATOM 714 C CA . SER A 1 87 ? -2.097 -13.795 5.658 1.00 87.88 87 SER A CA 1
ATOM 715 C C . SER A 1 87 ? -2.103 -13.726 4.126 1.00 87.88 87 SER A C 1
ATOM 717 O O . SER A 1 87 ? -1.368 -14.460 3.471 1.00 87.88 87 SER A O 1
ATOM 719 N N . LEU A 1 88 ? -2.865 -12.795 3.542 1.00 85.94 88 LEU A N 1
ATOM 720 C CA . LEU A 1 88 ? -2.918 -12.610 2.086 1.00 85.94 88 LEU A CA 1
ATOM 721 C C . LEU A 1 88 ? -1.587 -12.117 1.510 1.00 85.94 88 LEU A C 1
ATOM 723 O O . LEU A 1 88 ? -1.151 -12.585 0.463 1.00 85.94 88 LEU A O 1
ATOM 727 N N . ALA A 1 89 ? -0.922 -11.198 2.208 1.00 80.75 89 ALA A N 1
ATOM 728 C CA . ALA A 1 89 ? 0.384 -10.692 1.811 1.00 80.75 89 ALA A CA 1
ATOM 729 C C . ALA A 1 89 ? 1.461 -11.789 1.843 1.00 80.75 89 ALA A C 1
ATOM 731 O O . ALA A 1 89 ? 2.248 -11.900 0.906 1.00 80.75 89 ALA A O 1
ATOM 732 N N . GLU A 1 90 ? 1.462 -12.624 2.886 1.00 80.50 90 GLU A N 1
ATOM 733 C CA . GLU A 1 90 ? 2.356 -13.781 3.003 1.00 80.50 90 GLU A CA 1
ATOM 734 C C . GLU A 1 90 ? 2.079 -14.823 1.914 1.00 80.50 90 GLU A C 1
ATOM 736 O O . GLU A 1 90 ? 3.018 -15.320 1.296 1.00 80.50 90 GLU A O 1
ATOM 741 N N . LYS A 1 91 ? 0.802 -15.105 1.627 1.00 82.81 91 LYS A N 1
ATOM 742 C CA . LYS A 1 91 ? 0.385 -16.054 0.586 1.00 82.81 91 LYS A CA 1
ATOM 743 C C . LYS A 1 91 ? 0.842 -15.636 -0.813 1.00 82.81 91 LYS A C 1
ATOM 745 O O . LYS A 1 91 ? 1.315 -16.479 -1.571 1.00 82.81 91 LYS A O 1
ATOM 750 N N . ASP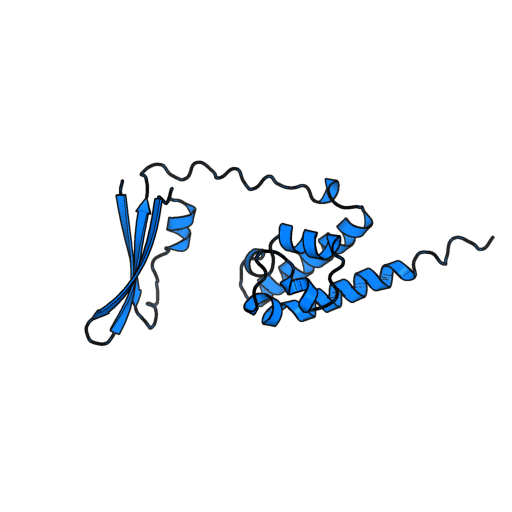 A 1 92 ? 0.726 -14.351 -1.136 1.00 80.06 92 ASP A N 1
ATOM 751 C CA . ASP A 1 92 ? 1.071 -13.815 -2.457 1.00 80.06 92 ASP A CA 1
ATOM 752 C C . ASP A 1 92 ? 2.533 -13.329 -2.544 1.00 80.06 92 ASP A C 1
ATOM 754 O O . ASP A 1 92 ? 2.964 -12.846 -3.592 1.00 80.06 92 ASP A O 1
ATOM 758 N N . GLY A 1 93 ? 3.310 -13.438 -1.458 1.00 80.06 93 GLY A N 1
ATOM 759 C CA . GLY A 1 93 ? 4.710 -13.002 -1.405 1.00 80.06 93 GLY A CA 1
ATOM 760 C C . GLY A 1 93 ? 4.894 -11.488 -1.569 1.00 80.06 93 GLY A C 1
ATOM 761 O O . GLY A 1 93 ? 5.956 -11.030 -1.992 1.00 80.06 93 GLY A O 1
ATOM 762 N N . VAL A 1 94 ? 3.863 -10.698 -1.262 1.00 76.94 94 VAL A N 1
ATOM 763 C CA . VAL A 1 94 ? 3.865 -9.239 -1.417 1.00 76.94 94 VAL A CA 1
ATOM 764 C C . VAL A 1 94 ? 3.957 -8.537 -0.062 1.00 76.94 94 VAL A C 1
ATOM 766 O O . VAL A 1 94 ? 3.517 -9.066 0.956 1.00 76.94 94 VAL A O 1
ATOM 769 N N . PRO A 1 95 ? 4.479 -7.303 0.004 1.00 73.56 95 PRO A N 1
ATOM 770 C CA . PRO A 1 95 ? 4.440 -6.531 1.240 1.00 73.56 95 PRO A CA 1
ATOM 771 C C . PRO A 1 95 ? 3.000 -6.256 1.705 1.00 73.56 95 PRO A C 1
ATOM 773 O O . PRO A 1 95 ? 2.134 -5.936 0.895 1.00 73.56 95 PRO A O 1
ATOM 776 N N . VAL A 1 96 ? 2.743 -6.258 3.019 1.00 78.19 96 VAL A N 1
ATOM 777 C CA . VAL A 1 96 ? 1.389 -6.045 3.587 1.00 78.19 96 VAL A CA 1
ATOM 778 C C . VAL A 1 96 ? 0.698 -4.771 3.093 1.00 78.19 96 VAL A C 1
ATOM 780 O O . VAL A 1 96 ? -0.504 -4.769 2.847 1.00 78.19 96 VAL A O 1
ATOM 783 N N . TYR A 1 97 ? 1.447 -3.685 2.893 1.00 77.50 97 TYR A N 1
ATOM 784 C CA . TYR A 1 97 ? 0.901 -2.416 2.401 1.00 77.50 97 TYR A CA 1
ATOM 785 C C . TYR A 1 97 ? 0.456 -2.477 0.929 1.00 77.50 97 TYR A C 1
ATOM 787 O O . TYR A 1 97 ? -0.311 -1.618 0.490 1.00 77.50 97 TYR A O 1
ATOM 795 N N . ALA A 1 98 ? 0.935 -3.466 0.166 1.00 78.50 98 ALA A N 1
ATOM 796 C CA . ALA A 1 98 ? 0.550 -3.676 -1.224 1.00 78.50 98 ALA A CA 1
ATOM 797 C C . ALA A 1 98 ? -0.889 -4.201 -1.336 1.00 78.50 98 ALA A C 1
ATOM 799 O O . ALA A 1 98 ? -1.576 -3.851 -2.293 1.00 78.50 98 ALA A O 1
ATOM 800 N N . VAL A 1 99 ? -1.362 -4.952 -0.334 1.00 85.25 99 VAL A N 1
ATOM 801 C CA . VAL A 1 99 ? -2.755 -5.413 -0.229 1.00 85.25 99 VAL A CA 1
ATOM 802 C C . VAL A 1 99 ? -3.659 -4.217 0.107 1.00 85.25 99 VAL A C 1
ATOM 804 O O . VAL A 1 99 ? -4.312 -3.669 -0.778 1.00 85.25 99 VAL A O 1
ATOM 807 N N . PHE A 1 100 ? -3.599 -3.704 1.342 1.00 85.00 100 PHE A N 1
ATOM 808 C CA . PHE A 1 100 ? -4.289 -2.477 1.770 1.00 85.00 100 PHE A CA 1
ATOM 809 C C . PHE A 1 100 ? -3.458 -1.704 2.801 1.00 85.00 100 PHE A C 1
ATOM 811 O O . PHE A 1 100 ? -2.779 -2.289 3.647 1.00 85.00 100 PHE A O 1
ATOM 818 N N . THR A 1 101 ? -3.502 -0.373 2.775 1.00 83.94 101 THR A N 1
ATOM 819 C CA . THR A 1 101 ? -2.829 0.447 3.798 1.00 83.94 101 THR A CA 1
ATOM 820 C C . THR A 1 101 ? -3.639 0.470 5.099 1.00 83.94 101 THR A C 1
ATOM 822 O O . THR A 1 101 ? -4.836 0.201 5.094 1.00 83.94 101 THR A O 1
ATOM 825 N N . ASN A 1 102 ? -3.017 0.812 6.235 1.00 84.06 102 ASN A N 1
ATOM 826 C CA . ASN A 1 102 ? -3.760 0.937 7.502 1.00 84.06 102 ASN A CA 1
ATOM 827 C C . ASN A 1 102 ? -4.877 1.992 7.410 1.00 84.06 102 ASN A C 1
ATOM 829 O O . ASN A 1 102 ? -5.942 1.789 7.974 1.00 84.06 102 ASN A O 1
ATOM 833 N N . ALA A 1 103 ? -4.655 3.077 6.661 1.00 82.88 103 ALA A N 1
ATOM 834 C CA . ALA A 1 103 ? -5.676 4.096 6.432 1.00 82.88 103 ALA A CA 1
ATOM 835 C C . ALA A 1 103 ? -6.869 3.537 5.641 1.00 82.88 103 ALA A C 1
ATOM 837 O O . ALA A 1 103 ? -8.010 3.839 5.966 1.00 82.88 103 ALA A O 1
ATOM 838 N N . GLN A 1 104 ? -6.608 2.683 4.646 1.00 86.62 104 GLN A N 1
ATOM 839 C CA . GLN A 1 104 ? -7.658 2.016 3.873 1.00 86.62 104 GLN A CA 1
ATOM 840 C C . GLN A 1 104 ? -8.456 1.046 4.744 1.00 86.62 104 GLN A C 1
ATOM 842 O O . GLN A 1 104 ? -9.677 1.083 4.704 1.00 86.62 104 GLN A O 1
ATOM 847 N N . LEU A 1 105 ? -7.788 0.239 5.576 1.00 88.12 105 LEU A N 1
ATOM 848 C CA . LEU A 1 105 ? -8.474 -0.651 6.519 1.00 88.12 105 LEU A CA 1
ATOM 849 C C . LEU A 1 105 ? -9.330 0.129 7.527 1.00 88.12 105 LEU A C 1
ATOM 851 O O . LEU A 1 105 ? -10.457 -0.262 7.795 1.00 88.12 105 LEU A 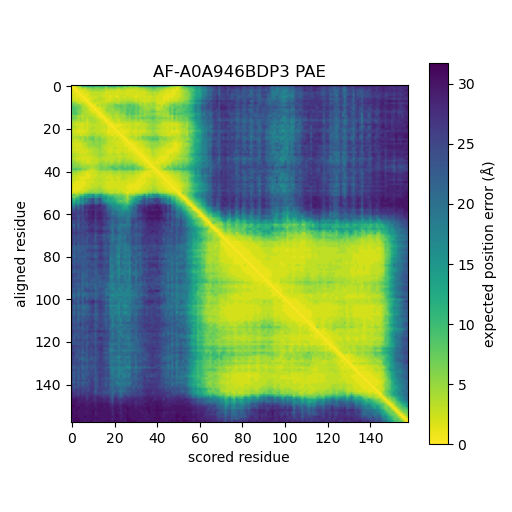O 1
ATOM 855 N N . ALA A 1 106 ? -8.830 1.252 8.049 1.00 85.81 106 ALA A N 1
ATOM 856 C CA . ALA A 1 106 ? -9.605 2.098 8.952 1.00 85.81 106 ALA A CA 1
ATOM 857 C C . ALA A 1 106 ? -10.837 2.692 8.254 1.00 85.81 106 ALA A C 1
ATOM 859 O O . ALA A 1 106 ? -11.928 2.629 8.806 1.00 85.81 106 ALA A O 1
ATOM 860 N N . GLN A 1 107 ? -10.696 3.177 7.014 1.00 86.94 107 GLN A N 1
ATOM 861 C CA . GLN A 1 107 ? -11.833 3.657 6.221 1.00 86.94 107 GLN A CA 1
ATOM 862 C C . GLN A 1 107 ? -12.852 2.549 5.917 1.00 86.94 107 GLN A C 1
ATOM 864 O O . GLN A 1 107 ? -14.048 2.823 5.918 1.00 86.94 107 GLN A O 1
ATOM 869 N N . MET A 1 108 ? -12.417 1.299 5.704 1.00 89.50 108 MET A N 1
ATOM 870 C CA . MET A 1 108 ? -13.341 0.166 5.526 1.00 89.50 108 MET A CA 1
ATOM 871 C C . MET A 1 108 ? -14.248 -0.026 6.742 1.00 89.50 108 MET A C 1
ATOM 873 O O . MET A 1 108 ? -15.440 -0.285 6.577 1.00 89.50 108 MET A O 1
ATOM 877 N N . VAL A 1 109 ? -13.682 0.115 7.944 1.00 89.88 109 VAL A N 1
ATOM 878 C CA . VAL A 1 109 ? -14.420 -0.008 9.205 1.00 89.88 109 VAL A CA 1
ATOM 879 C C . VAL A 1 109 ? -15.300 1.219 9.445 1.00 89.88 109 VAL A C 1
ATOM 881 O O . VAL A 1 109 ? -16.500 1.058 9.648 1.00 89.88 109 VAL A O 1
ATOM 884 N N 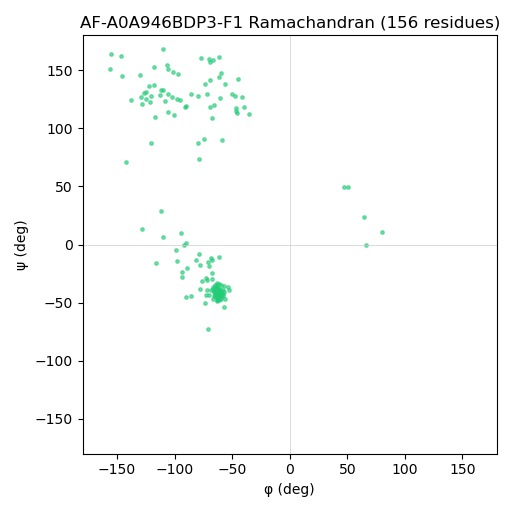. GLU A 1 110 ? -14.744 2.431 9.332 1.00 86.69 110 GLU A N 1
ATOM 885 C CA . GLU A 1 110 ? -15.470 3.699 9.527 1.00 86.69 110 GLU A CA 1
ATOM 886 C C . GLU A 1 110 ? -16.686 3.809 8.586 1.00 86.69 110 GLU A C 1
ATOM 888 O O . GLU A 1 110 ? -17.761 4.237 8.998 1.00 86.69 110 GLU A O 1
ATOM 893 N N . MET A 1 111 ? -16.545 3.386 7.326 1.00 85.50 111 MET A N 1
ATOM 894 C CA . MET A 1 111 ? -17.620 3.429 6.326 1.00 85.50 111 MET A CA 1
ATOM 895 C C . MET A 1 111 ? -18.476 2.153 6.285 1.00 85.50 111 MET A C 1
ATOM 897 O O . MET A 1 111 ? -19.368 2.056 5.441 1.00 85.50 111 MET A O 1
ATOM 901 N N . ARG A 1 112 ? -18.194 1.164 7.146 1.00 86.00 112 ARG A N 1
ATOM 902 C CA . ARG A 1 112 ? -18.868 -0.146 7.190 1.00 86.00 112 ARG A CA 1
ATOM 903 C C . ARG A 1 112 ? -19.011 -0.796 5.804 1.00 86.00 112 ARG A C 1
ATOM 905 O O . ARG A 1 112 ? -20.085 -1.243 5.397 1.00 86.00 112 ARG A O 1
ATOM 912 N N . ILE A 1 113 ? -17.907 -0.842 5.056 1.00 87.56 113 ILE A N 1
ATOM 913 C CA . ILE A 1 113 ? -17.884 -1.340 3.675 1.00 87.56 113 ILE A CA 1
ATOM 914 C C . ILE A 1 113 ? -18.207 -2.834 3.624 1.00 87.56 113 ILE A C 1
ATOM 916 O O . ILE A 1 113 ? -17.474 -3.657 4.160 1.00 87.56 113 ILE A O 1
ATOM 920 N N . ASN A 1 114 ? -19.274 -3.187 2.908 1.00 87.50 114 ASN A N 1
ATOM 921 C CA . ASN A 1 114 ? -19.767 -4.562 2.773 1.00 87.50 114 ASN A CA 1
ATOM 922 C C . 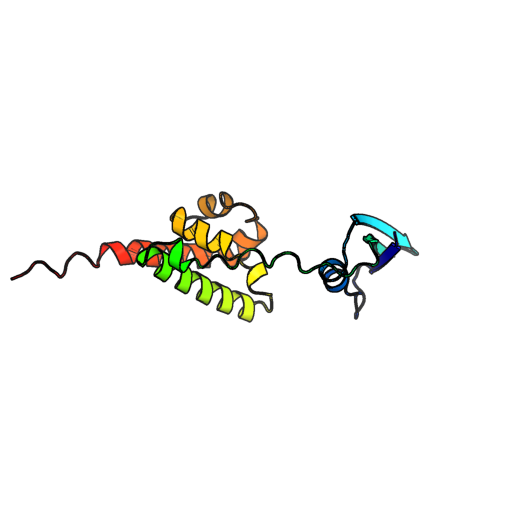ASN A 1 114 ? -19.984 -4.994 1.311 1.00 87.50 114 ASN A C 1
ATOM 924 O O . ASN A 1 114 ? -20.669 -5.980 1.040 1.00 87.50 114 ASN A O 1
ATOM 928 N N . ASN A 1 115 ? -19.460 -4.223 0.356 1.00 87.69 115 ASN A N 1
ATOM 929 C CA . ASN A 1 115 ? -19.605 -4.486 -1.070 1.00 87.69 115 ASN A CA 1
ATOM 930 C C . ASN A 1 115 ? -18.454 -3.859 -1.874 1.00 87.69 115 ASN A C 1
ATOM 932 O O . ASN A 1 115 ? -17.733 -2.981 -1.393 1.00 87.69 115 ASN A O 1
ATOM 936 N N . ARG A 1 116 ? -18.299 -4.298 -3.130 1.00 86.25 116 ARG A N 1
ATOM 937 C CA . ARG A 1 116 ? -17.217 -3.839 -4.017 1.00 86.25 116 ARG A CA 1
ATOM 938 C C . ARG A 1 116 ? -17.295 -2.346 -4.327 1.00 86.25 116 ARG A C 1
ATOM 940 O O . ARG A 1 116 ? -16.261 -1.693 -4.390 1.00 86.25 116 ARG A O 1
ATOM 947 N N . GLN A 1 117 ? -18.498 -1.799 -4.492 1.00 85.06 117 GLN A N 1
ATOM 948 C CA . GLN A 1 117 ? -18.685 -0.375 -4.780 1.00 85.06 117 GLN A CA 1
ATOM 949 C C . GLN A 1 117 ? -18.165 0.496 -3.631 1.00 85.06 117 GLN A C 1
ATOM 951 O O . GLN A 1 117 ? -17.507 1.504 -3.863 1.00 85.06 117 GLN A O 1
ATOM 956 N N . GLY A 1 118 ? -18.370 0.051 -2.395 1.00 84.12 118 GLY A N 1
ATOM 957 C CA . GLY A 1 118 ? -17.831 0.687 -1.206 1.00 84.12 118 GLY A CA 1
ATOM 958 C C . GLY A 1 118 ? -16.302 0.654 -1.137 1.00 84.12 118 GLY A C 1
ATOM 959 O O . GLY A 1 118 ? -15.695 1.644 -0.738 1.00 84.12 118 GLY A O 1
ATOM 960 N N . LEU A 1 119 ? -15.662 -0.430 -1.592 1.00 86.00 119 LEU A N 1
ATOM 961 C CA . LEU A 1 119 ? -14.198 -0.487 -1.690 1.00 86.00 119 LEU A CA 1
ATOM 962 C C . LEU A 1 119 ? -13.649 0.528 -2.699 1.00 86.00 119 LEU A C 1
ATOM 964 O O . LEU A 1 119 ? -12.604 1.121 -2.445 1.00 86.00 119 LEU A O 1
ATOM 968 N N . PHE A 1 120 ? -14.349 0.756 -3.813 1.00 85.19 120 PHE A N 1
ATOM 969 C CA . PHE A 1 120 ? -13.959 1.767 -4.802 1.00 85.19 120 PHE A CA 1
ATOM 970 C C . PHE A 1 120 ? -14.074 3.204 -4.286 1.00 85.19 120 PHE A C 1
ATOM 972 O O . PHE A 1 120 ? -13.357 4.079 -4.764 1.00 85.19 120 PHE A O 1
ATOM 979 N N . SER A 1 121 ? -14.931 3.451 -3.295 1.00 83.25 121 SER A N 1
ATOM 980 C CA . SER A 1 121 ? -15.056 4.766 -2.659 1.00 83.25 121 SER A CA 1
ATOM 981 C C . SER A 1 121 ? -13.853 5.130 -1.777 1.00 83.25 121 SER A C 1
ATOM 983 O O . SER A 1 121 ? -13.686 6.296 -1.424 1.00 83.25 121 SER A O 1
ATOM 985 N N . ILE A 1 122 ? -13.004 4.160 -1.418 1.00 83.00 122 ILE A N 1
ATOM 986 C CA . ILE A 1 122 ? -11.828 4.379 -0.569 1.00 83.00 122 ILE A CA 1
ATOM 987 C C . ILE A 1 122 ? -10.683 4.958 -1.401 1.00 83.00 122 ILE A C 1
ATOM 989 O O . ILE A 1 122 ? -10.242 4.390 -2.404 1.00 83.00 122 ILE A O 1
ATOM 993 N N . GLN A 1 123 ? -10.118 6.070 -0.933 1.00 74.62 123 GLN A N 1
ATOM 994 C CA . GLN A 1 123 ? -9.038 6.751 -1.639 1.00 74.62 123 GLN A CA 1
ATOM 995 C C . GLN A 1 123 ? -7.798 5.843 -1.796 1.00 74.62 123 GLN A C 1
ATOM 997 O O . GLN A 1 123 ? -7.242 5.301 -0.834 1.00 74.62 123 GLN A O 1
ATOM 1002 N N . GLY A 1 124 ? -7.336 5.683 -3.040 1.00 73.25 124 GLY A N 1
ATOM 1003 C CA . GLY A 1 124 ? -6.162 4.868 -3.374 1.00 73.25 124 GLY A CA 1
ATOM 1004 C C . GLY A 1 124 ? -6.421 3.358 -3.444 1.00 73.25 124 GLY A C 1
ATOM 1005 O O . GLY A 1 124 ? -5.461 2.577 -3.495 1.00 73.25 124 GLY A O 1
ATOM 1006 N N . VAL A 1 125 ? -7.685 2.925 -3.417 1.00 80.38 125 VAL A N 1
ATOM 1007 C CA . VAL A 1 125 ? -8.084 1.558 -3.769 1.00 80.38 125 VAL A CA 1
ATOM 1008 C C . VAL A 1 125 ? -8.414 1.522 -5.261 1.00 80.38 125 VAL A C 1
ATOM 1010 O O . VAL A 1 125 ? -9.289 2.235 -5.732 1.00 80.38 125 VAL A O 1
ATOM 1013 N N . GLY A 1 126 ? -7.666 0.717 -6.017 1.00 80.50 126 GLY A N 1
ATOM 1014 C CA . GLY A 1 126 ? -7.861 0.541 -7.459 1.00 80.50 126 GLY A CA 1
ATOM 1015 C C . GLY A 1 126 ? -8.401 -0.844 -7.808 1.00 80.50 126 GLY A C 1
ATOM 1016 O O . GLY A 1 126 ? -8.350 -1.764 -6.987 1.00 80.50 126 GLY A O 1
ATOM 1017 N N . GLU A 1 127 ? -8.839 -1.012 -9.057 1.00 76.88 127 GLU A N 1
ATOM 1018 C CA . GLU A 1 127 ? -9.448 -2.252 -9.570 1.00 76.88 127 GLU A CA 1
ATOM 1019 C C . GLU A 1 127 ? -8.598 -3.501 -9.334 1.00 76.88 127 GLU A C 1
ATOM 1021 O O . GLU A 1 127 ? -9.131 -4.534 -8.953 1.00 76.88 127 GLU A O 1
ATOM 1026 N N . SER A 1 128 ? -7.272 -3.407 -9.473 1.00 77.00 128 SER A N 1
ATOM 1027 C CA . SER A 1 128 ? -6.368 -4.547 -9.257 1.00 77.00 128 SER A CA 1
ATOM 1028 C C . SER A 1 128 ? -6.452 -5.110 -7.828 1.00 77.00 128 SER A C 1
ATOM 1030 O O . SER A 1 128 ? -6.491 -6.325 -7.631 1.00 77.00 12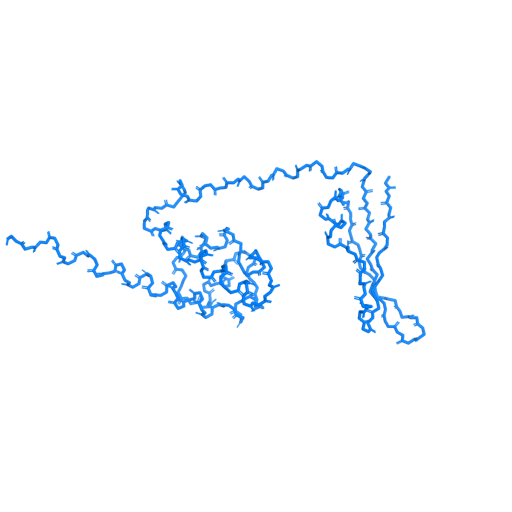8 SER A O 1
ATOM 1032 N N . LYS A 1 129 ? -6.553 -4.231 -6.819 1.00 79.62 129 LYS A N 1
ATOM 1033 C CA . LYS A 1 129 ? -6.676 -4.635 -5.408 1.00 79.62 129 LYS A CA 1
ATOM 1034 C C . LYS A 1 129 ? -8.059 -5.203 -5.108 1.00 79.62 129 LYS A C 1
ATOM 1036 O O . LYS A 1 129 ? -8.160 -6.224 -4.438 1.00 79.62 129 LYS A O 1
ATOM 1041 N N . VAL A 1 130 ? -9.109 -4.558 -5.622 1.00 82.62 130 VAL A N 1
ATOM 1042 C CA . VAL A 1 130 ? -10.499 -5.006 -5.439 1.00 82.62 130 VAL A CA 1
ATOM 1043 C C . VAL A 1 130 ? -10.733 -6.347 -6.129 1.00 82.62 130 VAL A C 1
ATOM 1045 O O . VAL A 1 130 ? -11.351 -7.226 -5.546 1.00 82.62 130 VAL A O 1
ATOM 1048 N N . GLY A 1 131 ? -10.194 -6.540 -7.332 1.00 82.38 131 GLY A N 1
ATOM 1049 C CA . GLY A 1 131 ? -10.341 -7.785 -8.078 1.00 82.38 131 GLY A CA 1
ATOM 1050 C C . GLY A 1 131 ? -9.631 -8.971 -7.424 1.00 82.38 131 GLY A C 1
ATOM 1051 O O . GLY A 1 131 ? -10.159 -10.075 -7.458 1.00 82.38 131 GLY A O 1
ATOM 1052 N N . LYS A 1 132 ? -8.456 -8.755 -6.815 1.00 81.81 132 LYS A N 1
ATOM 1053 C CA . LYS A 1 132 ? -7.697 -9.834 -6.159 1.00 81.81 132 LYS A CA 1
ATOM 1054 C C . LYS A 1 132 ? -8.112 -10.105 -4.719 1.00 81.81 132 LYS A C 1
ATOM 1056 O O . LYS A 1 132 ? -8.202 -11.260 -4.326 1.00 81.81 132 LYS A O 1
ATOM 1061 N N . TYR A 1 133 ? -8.311 -9.054 -3.930 1.00 86.88 133 TYR A N 1
ATOM 1062 C CA . TYR A 1 133 ? -8.499 -9.173 -2.482 1.00 86.88 133 TYR A CA 1
ATOM 1063 C C . TYR A 1 133 ? -9.886 -8.718 -2.026 1.00 86.88 133 TYR A C 1
ATOM 1065 O O . TYR A 1 133 ? -10.283 -9.017 -0.907 1.00 86.88 133 TYR A O 1
ATOM 1073 N N . GLY A 1 134 ? -10.631 -7.988 -2.859 1.00 86.31 134 GLY A N 1
ATOM 1074 C CA . GLY A 1 134 ? -11.866 -7.325 -2.445 1.00 86.31 134 GLY A CA 1
ATOM 1075 C C . GLY A 1 134 ? -12.910 -8.282 -1.884 1.00 86.31 134 GLY A C 1
ATOM 1076 O O . GLY A 1 134 ? -13.465 -7.984 -0.834 1.00 86.31 134 GLY A O 1
ATOM 1077 N N . ASP A 1 135 ? -13.128 -9.434 -2.520 1.00 88.19 135 ASP A N 1
ATOM 1078 C CA . ASP A 1 135 ? -14.137 -10.401 -2.067 1.00 88.19 135 ASP A CA 1
ATOM 1079 C C . ASP A 1 135 ? -13.818 -10.943 -0.671 1.00 88.19 135 ASP A C 1
ATOM 1081 O O . ASP A 1 135 ? -14.659 -10.873 0.216 1.00 88.19 135 ASP A O 1
ATOM 1085 N N . THR A 1 136 ? -12.569 -11.349 -0.421 1.00 89.50 136 THR A N 1
ATOM 1086 C CA . THR A 1 136 ? -12.150 -11.857 0.895 1.00 89.50 136 THR A CA 1
ATOM 1087 C C . THR A 1 136 ? -12.317 -10.813 2.002 1.00 89.50 136 THR A C 1
ATOM 1089 O O . THR A 1 136 ? -12.719 -11.143 3.115 1.00 89.50 136 THR A O 1
ATOM 1092 N N . PHE A 1 137 ? -12.026 -9.542 1.710 1.00 90.06 137 PHE A N 1
ATOM 1093 C CA . PHE A 1 137 ? -12.226 -8.456 2.673 1.00 90.06 137 PHE A CA 1
ATOM 1094 C C . PHE A 1 137 ? -13.710 -8.138 2.889 1.00 90.06 137 PHE A C 1
ATOM 1096 O O . PHE A 1 137 ? -14.112 -7.883 4.020 1.00 90.06 137 PHE A O 1
ATOM 1103 N N . ILE A 1 138 ? -14.525 -8.166 1.833 1.00 90.62 138 ILE A N 1
ATOM 1104 C CA . ILE A 1 138 ? -15.975 -7.953 1.922 1.00 90.62 138 ILE A CA 1
ATOM 1105 C C . ILE A 1 138 ? -16.634 -9.052 2.752 1.00 90.62 138 ILE A C 1
ATOM 1107 O O . ILE A 1 138 ? -17.484 -8.734 3.583 1.00 90.62 138 ILE A O 1
ATOM 1111 N N . ASP A 1 139 ? -16.239 -10.308 2.548 1.00 89.94 139 ASP A N 1
ATOM 1112 C CA . ASP A 1 139 ? -16.777 -11.450 3.284 1.00 89.94 139 ASP A CA 1
ATOM 1113 C C . ASP A 1 139 ? -16.492 -11.309 4.782 1.00 89.94 139 ASP A C 1
ATOM 1115 O O . ASP A 1 139 ? -17.423 -11.370 5.587 1.00 89.94 139 ASP A O 1
ATOM 1119 N N . LEU A 1 140 ? -15.245 -10.988 5.151 1.00 88.81 140 LEU A N 1
ATOM 1120 C CA . LEU A 1 140 ? -14.878 -10.742 6.547 1.00 88.81 140 LEU A CA 1
ATOM 1121 C C . LEU A 1 140 ? -15.626 -9.535 7.131 1.00 88.81 140 LEU A C 1
ATOM 1123 O O . LEU A 1 140 ? -16.144 -9.607 8.242 1.00 88.81 140 LEU A O 1
ATOM 1127 N N . CYS A 1 141 ? -15.722 -8.425 6.394 1.00 88.12 141 CYS A N 1
ATOM 1128 C CA . CYS A 1 141 ? -16.492 -7.263 6.838 1.00 88.12 141 CYS A CA 1
ATOM 1129 C C . CYS A 1 141 ? -17.966 -7.618 7.071 1.00 88.12 141 CYS A C 1
ATOM 1131 O O . CYS A 1 141 ? -18.542 -7.215 8.078 1.00 88.12 141 CYS A O 1
ATOM 1133 N N . ARG A 1 142 ? -18.586 -8.384 6.167 1.00 87.56 142 ARG A N 1
ATOM 1134 C CA . ARG A 1 142 ? -19.980 -8.819 6.303 1.00 87.56 142 ARG A CA 1
ATOM 1135 C C . ARG A 1 142 ? -20.161 -9.692 7.540 1.00 87.56 142 ARG A C 1
ATOM 1137 O O . ARG A 1 142 ? -21.089 -9.434 8.299 1.00 87.56 142 ARG A O 1
ATOM 1144 N N . GLU A 1 143 ? -19.285 -10.671 7.746 1.00 87.31 143 GLU A N 1
ATOM 1145 C CA . GLU A 1 143 ? -19.306 -11.545 8.922 1.00 87.31 143 GLU A CA 1
ATOM 1146 C C . GLU A 1 143 ? -19.213 -10.717 10.207 1.00 87.31 143 GLU A C 1
ATOM 1148 O O . GLU A 1 143 ? -20.120 -10.759 11.037 1.00 87.31 143 GLU A O 1
ATOM 1153 N N . MET A 1 144 ? -18.197 -9.861 10.305 1.00 86.94 144 MET A N 1
ATOM 1154 C CA . MET A 1 144 ? -17.946 -9.038 11.485 1.00 86.94 144 MET A CA 1
ATOM 1155 C C . MET A 1 144 ? -19.068 -8.032 11.769 1.00 86.94 144 MET A C 1
ATOM 1157 O O . MET A 1 144 ? -19.452 -7.856 12.921 1.00 86.94 144 MET A O 1
ATOM 1161 N N . PHE A 1 145 ? -19.628 -7.379 10.744 1.00 83.12 145 PHE A N 1
ATOM 1162 C CA . PHE A 1 145 ? -20.743 -6.444 10.933 1.00 83.12 145 PHE A CA 1
ATOM 1163 C C . PHE A 1 145 ? -22.063 -7.151 11.254 1.00 83.12 145 PHE A C 1
ATOM 1165 O O . PHE A 1 145 ? -22.904 -6.564 11.929 1.00 83.12 145 PHE A O 1
ATOM 1172 N N . SER A 1 146 ? -22.252 -8.388 10.787 1.00 78.38 146 SER A N 1
ATOM 1173 C CA . SER A 1 146 ? -23.439 -9.188 11.109 1.00 78.38 146 SER A CA 1
ATOM 1174 C C . SER A 1 146 ? -23.375 -9.806 12.508 1.00 78.38 146 SER A C 1
ATOM 1176 O O . SER A 1 146 ? -24.372 -9.770 13.221 1.00 78.38 146 SER A O 1
ATOM 1178 N N . GLY A 1 147 ? -22.199 -10.272 12.945 1.00 63.59 147 GLY A N 1
ATOM 1179 C CA . GLY A 1 147 ? -21.999 -10.901 14.256 1.00 63.59 147 GLY A CA 1
ATOM 1180 C C . GLY A 1 147 ? -22.155 -9.954 15.451 1.00 63.59 147 GLY A C 1
ATOM 1181 O O . GLY A 1 147 ? -22.299 -10.411 16.578 1.00 63.59 147 GLY A O 1
ATOM 1182 N N . LEU A 1 148 ? -22.183 -8.638 15.220 1.00 54.75 148 LEU A N 1
ATOM 1183 C CA . LEU A 1 148 ? -22.491 -7.626 16.240 1.00 54.75 148 LEU A CA 1
ATOM 1184 C C . LEU A 1 148 ? -23.999 -7.446 16.486 1.00 54.75 148 LEU A C 1
ATOM 1186 O O . LEU A 1 148 ? -24.379 -6.832 17.480 1.00 54.75 148 LEU A O 1
ATOM 1190 N N . ALA A 1 149 ? -24.869 -7.974 15.617 1.00 50.78 149 ALA A N 1
ATOM 1191 C CA . ALA A 1 149 ? -26.318 -7.887 15.807 1.00 50.78 149 ALA A CA 1
ATOM 1192 C C . ALA A 1 149 ? -26.856 -8.899 16.840 1.00 50.78 149 ALA A C 1
ATOM 1194 O O . ALA A 1 149 ? -27.954 -8.703 17.363 1.00 50.78 149 ALA A O 1
ATOM 1195 N N . ASP A 1 150 ? -26.090 -9.947 17.163 1.00 47.31 150 ASP A N 1
ATOM 1196 C CA . ASP A 1 150 ? -26.542 -11.045 18.028 1.00 47.31 150 ASP A CA 1
ATOM 1197 C C . ASP A 1 150 ? -26.090 -10.921 19.496 1.00 47.31 150 ASP A C 1
ATOM 1199 O O . ASP A 1 150 ? -26.679 -11.548 20.376 1.00 47.31 150 ASP A O 1
ATOM 1203 N N . THR A 1 151 ? -25.126 -10.051 19.814 1.00 47.38 151 THR A N 1
ATOM 1204 C CA . THR A 1 151 ? -24.544 -9.960 21.171 1.00 47.38 151 THR A CA 1
ATOM 1205 C C . THR A 1 151 ? -25.417 -9.199 22.186 1.00 47.38 151 THR A C 1
ATOM 1207 O O . THR A 1 151 ? -25.146 -9.236 23.380 1.00 47.38 151 THR A O 1
ATOM 1210 N N . HIS A 1 152 ? -26.515 -8.557 21.769 1.00 45.31 152 HIS A N 1
ATOM 1211 C CA . HIS A 1 152 ? -27.411 -7.822 22.681 1.00 45.31 152 HIS A CA 1
ATOM 1212 C C . HIS A 1 152 ? -28.631 -8.615 23.194 1.00 45.31 152 HIS A C 1
ATOM 1214 O O . HIS A 1 152 ? -29.513 -8.024 23.820 1.00 45.31 152 HIS A O 1
ATOM 1220 N N . LYS A 1 153 ? -28.720 -9.937 22.970 1.00 42.47 153 LYS A N 1
ATOM 1221 C CA . LYS A 1 153 ? -29.878 -10.740 23.422 1.00 42.47 153 LYS A CA 1
ATOM 1222 C C . LYS A 1 153 ? -29.714 -11.528 24.728 1.00 42.47 153 LYS A C 1
ATOM 1224 O O . LYS A 1 153 ? -30.721 -12.059 25.188 1.00 42.47 153 LYS A O 1
ATOM 1229 N N . GLU A 1 154 ? -28.547 -11.562 25.374 1.00 40.19 154 GLU A N 1
ATOM 1230 C CA . GLU A 1 154 ? -28.345 -12.420 26.565 1.00 40.19 154 GLU A CA 1
ATOM 1231 C C . GLU A 1 154 ? -28.202 -11.710 27.928 1.00 40.19 154 GLU A C 1
ATOM 1233 O O . GLU A 1 154 ? -28.042 -12.390 28.934 1.00 40.19 154 GLU A O 1
ATOM 1238 N N . GLU A 1 155 ? -28.385 -10.387 28.036 1.00 44.44 155 GLU A N 1
ATOM 1239 C CA . GLU A 1 155 ? -28.375 -9.684 29.345 1.00 44.44 155 GLU A CA 1
ATOM 1240 C C . GLU A 1 155 ? -29.736 -9.114 29.788 1.00 44.44 155 GLU A C 1
ATOM 1242 O O . GLU A 1 155 ? -29.834 -8.151 30.548 1.00 44.44 155 GLU A O 1
ATOM 1247 N N . THR A 1 156 ? -30.848 -9.720 29.368 1.00 43.38 156 THR A N 1
ATOM 1248 C CA . THR A 1 156 ? -32.146 -9.480 30.026 1.00 43.38 156 THR A CA 1
ATOM 1249 C C . THR A 1 156 ? -32.970 -10.753 30.097 1.00 43.38 156 THR A C 1
ATOM 1251 O O . THR A 1 156 ? -34.001 -10.860 29.446 1.00 43.38 156 THR A O 1
ATOM 1254 N N . ILE A 1 157 ? -32.558 -11.705 30.935 1.00 46.88 157 ILE A N 1
ATOM 1255 C CA . ILE A 1 157 ? -33.507 -12.551 31.667 1.00 46.88 157 ILE A CA 1
ATOM 1256 C C . ILE A 1 157 ? -32.984 -12.693 33.101 1.00 46.88 157 ILE A C 1
ATOM 1258 O O . ILE A 1 157 ? -31.828 -13.031 33.328 1.00 46.88 157 ILE A O 1
ATOM 1262 N N . ARG A 1 158 ? -33.866 -12.313 34.024 1.00 39.94 158 ARG A N 1
ATOM 1263 C CA . ARG A 1 158 ? -33.749 -12.372 35.484 1.00 39.94 1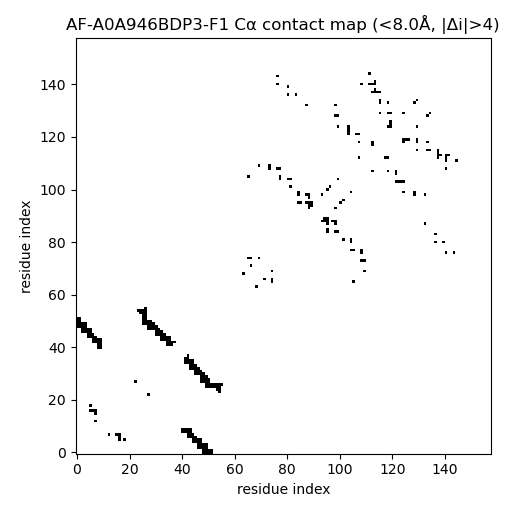58 ARG A CA 1
ATOM 1264 C C . ARG A 1 158 ? -33.484 -13.773 36.019 1.00 39.94 158 ARG A C 1
ATOM 1266 O O . ARG A 1 158 ? -33.997 -14.728 35.398 1.00 39.94 158 ARG A O 1
#

Solvent-accessible surface area (backbone atoms only — not comparable to full-atom values): 9455 Å² total; per-residue (Å²): 128,47,77,51,78,46,76,36,47,63,75,68,56,99,77,64,76,65,56,69,63,46,62,71,48,36,34,66,78,46,78,47,79,48,78,46,74,58,94,91,36,44,28,48,33,38,44,34,32,28,44,94,53,61,45,69,75,67,73,66,73,71,83,72,57,54,74,82,75,36,54,76,70,47,36,54,54,44,50,52,54,52,51,53,40,45,51,53,16,62,73,71,74,44,61,47,64,74,68,55,39,74,68,50,48,48,48,39,53,76,66,64,33,60,46,72,72,50,49,59,71,40,86,93,49,49,68,73,47,44,74,75,46,34,63,67,53,24,52,52,38,43,50,57,64,53,61,64,72,64,72,80,72,79,88,80,77,134

Radius of gyration: 21.75 Å; Cα contacts (8 Å, |Δi|>4): 175; chains: 1; bounding box: 57×34×67 Å

Sequence (158 aa):
MKYKIFTYSVPPPEEPEDLNGFLSSSRVVSVQSHIVVKKEIPYLIFIVEYLDSKKGKHPAAPKIDYREKLSEEDFIIFSQLRDLRKSLAEKDGVPVYAVFTNAQLAQMVEMRINNRQGLFSIQGVGESKVGKYGDTFIDLCREMFSGLADTHKEETIR

Foldseek 3Di:
DDKDKFKAWVVGDPDGDPPVVCVQFFAWPDWDWDWDADPNIIMIMIITDTDPDTPPPPCPPPPPPVVVVDDPLLVVLLVVLQVVLVVVCVVVVHDSVVLPNSQLSSQCSVVLDQDLVSSVVGPPRDPVNCVPCVVVSNVSSVVSVVVVVPPPPPPDDD

Mean predicted aligned error: 14.92 Å